Protein AF-A0A7V8YJ45-F1 (afdb_monomer)

Structure (mmCIF, N/CA/C/O backbone):
data_AF-A0A7V8YJ45-F1
#
_entry.id   AF-A0A7V8YJ45-F1
#
loop_
_atom_site.group_PDB
_atom_site.id
_atom_site.type_symbol
_atom_site.label_atom_id
_atom_site.label_alt_id
_atom_site.label_comp_id
_atom_site.label_asym_id
_atom_site.label_entity_id
_atom_site.label_seq_id
_atom_site.pdbx_PDB_ins_code
_atom_site.Cartn_x
_atom_site.Cartn_y
_atom_site.Cartn_z
_atom_site.occupancy
_atom_site.B_iso_or_equiv
_atom_site.auth_seq_id
_atom_site.auth_comp_id
_atom_site.auth_asym_id
_atom_site.auth_atom_id
_atom_site.pdbx_PDB_model_num
ATOM 1 N N . MET A 1 1 ? 11.024 1.599 3.384 1.00 46.81 1 MET A N 1
ATOM 2 C CA . MET A 1 1 ? 9.788 0.821 3.618 1.00 46.81 1 MET A CA 1
ATOM 3 C C . MET A 1 1 ? 9.767 0.438 5.081 1.00 46.81 1 MET A C 1
ATOM 5 O O . MET A 1 1 ? 10.777 -0.076 5.544 1.00 46.81 1 MET A O 1
ATOM 9 N N . LEU A 1 2 ? 8.683 0.721 5.809 1.00 51.19 2 LEU A N 1
ATOM 10 C CA . LEU A 1 2 ? 8.524 0.191 7.165 1.00 5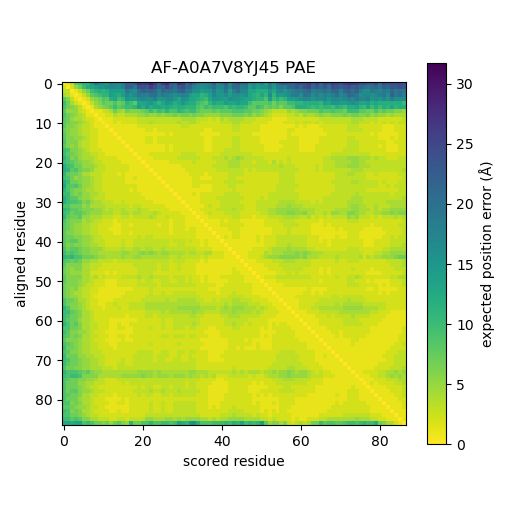1.19 2 LEU A CA 1
ATOM 11 C C . LEU A 1 2 ? 8.505 -1.338 7.046 1.00 51.19 2 LEU A C 1
ATOM 13 O O . LEU A 1 2 ? 7.697 -1.893 6.299 1.00 51.19 2 LEU A O 1
ATOM 17 N N . GLY A 1 3 ? 9.491 -1.981 7.669 1.00 53.50 3 GLY A N 1
ATOM 18 C CA . GLY A 1 3 ? 9.653 -3.429 7.671 1.00 53.50 3 GLY A CA 1
ATOM 19 C C . GLY A 1 3 ? 8.498 -4.136 8.394 1.00 53.50 3 GLY A C 1
ATOM 20 O O . GLY A 1 3 ? 7.479 -3.520 8.707 1.00 53.50 3 GLY A O 1
ATOM 21 N N . PRO A 1 4 ? 8.623 -5.441 8.670 1.00 57.28 4 PRO A N 1
ATOM 22 C CA . PRO A 1 4 ? 7.581 -6.204 9.362 1.00 57.28 4 PRO A CA 1
ATOM 23 C C . PRO A 1 4 ? 7.249 -5.677 10.773 1.00 57.28 4 PRO A C 1
ATOM 25 O O . PRO A 1 4 ? 6.179 -5.998 11.281 1.00 57.28 4 PRO A O 1
ATOM 28 N N . GLU A 1 5 ? 8.108 -4.842 11.366 1.00 66.75 5 GLU A N 1
ATOM 29 C CA . GLU A 1 5 ? 7.981 -4.310 12.726 1.00 66.75 5 GLU A CA 1
ATOM 30 C C . GLU A 1 5 ? 7.862 -2.773 12.719 1.00 66.75 5 GLU A C 1
ATOM 32 O O . GLU A 1 5 ? 8.872 -2.064 12.772 1.00 66.75 5 GLU A O 1
ATOM 37 N N . PRO A 1 6 ? 6.646 -2.213 12.605 1.00 71.12 6 PRO A N 1
ATOM 38 C CA . PRO A 1 6 ? 6.448 -0.777 12.758 1.00 71.12 6 PRO A CA 1
ATOM 39 C C . PRO A 1 6 ? 6.665 -0.351 14.218 1.00 71.12 6 PRO A C 1
ATOM 41 O O . PRO A 1 6 ? 6.234 -1.025 15.148 1.00 71.12 6 PRO A O 1
ATOM 44 N N . THR A 1 7 ? 7.271 0.819 14.431 1.00 83.00 7 THR A N 1
ATOM 45 C CA . THR A 1 7 ? 7.477 1.417 15.767 1.00 83.00 7 THR A CA 1
ATOM 46 C C . THR A 1 7 ? 6.220 2.093 16.334 1.00 83.00 7 THR A C 1
ATOM 48 O O . THR A 1 7 ? 6.288 2.791 17.344 1.00 83.00 7 THR A O 1
ATOM 51 N N . HIS A 1 8 ? 5.068 1.913 15.685 1.00 85.88 8 HIS A N 1
ATOM 52 C CA . HIS A 1 8 ? 3.792 2.529 16.033 1.00 85.88 8 HIS A CA 1
ATOM 53 C C . HIS A 1 8 ? 2.663 1.493 16.064 1.00 85.88 8 HIS A C 1
ATOM 55 O O . HIS A 1 8 ? 2.689 0.506 15.332 1.00 85.88 8 HIS A O 1
ATOM 61 N N . ALA A 1 9 ? 1.615 1.768 16.844 1.00 89.38 9 ALA A N 1
ATOM 62 C 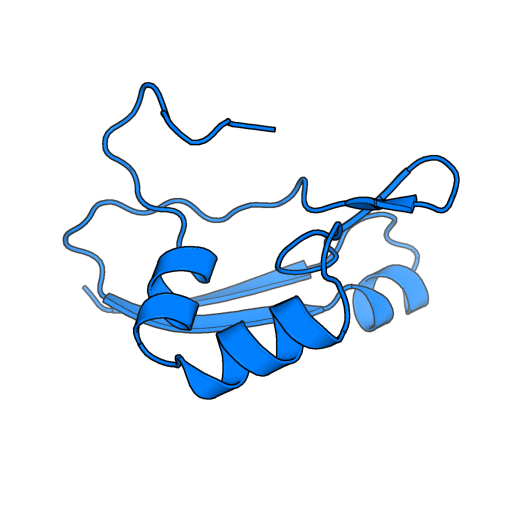CA . ALA A 1 9 ? 0.444 0.894 16.974 1.00 89.38 9 ALA A CA 1
ATOM 63 C C . ALA A 1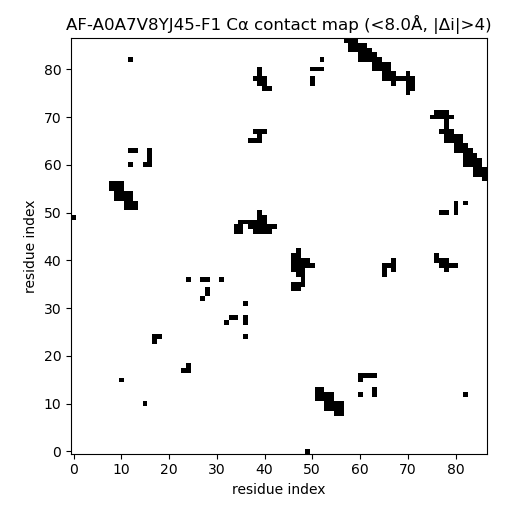 9 ? -0.551 0.976 15.794 1.00 89.38 9 ALA A C 1
ATOM 65 O O . ALA A 1 9 ? -1.580 0.304 15.809 1.00 89.38 9 ALA A O 1
ATOM 66 N N . LEU A 1 10 ? -0.276 1.811 14.785 1.00 92.56 10 LEU A N 1
ATOM 67 C CA . LEU A 1 10 ? -1.144 1.948 13.616 1.00 92.56 10 LEU A CA 1
ATOM 68 C C . LEU A 1 10 ? -1.041 0.734 12.685 1.00 92.56 10 LEU A C 1
ATOM 70 O O . LEU A 1 10 ? 0.038 0.166 12.494 1.00 92.56 10 LEU A O 1
ATOM 74 N N . ILE A 1 11 ? -2.158 0.389 12.050 1.00 92.25 11 ILE A N 1
ATOM 75 C CA . ILE A 1 11 ? -2.269 -0.703 11.083 1.00 92.25 11 ILE A CA 1
ATOM 76 C C . ILE A 1 11 ? -2.208 -0.181 9.645 1.00 92.25 11 ILE A C 1
ATOM 78 O O . ILE A 1 11 ? -2.749 0.879 9.336 1.00 92.25 11 ILE A O 1
ATOM 82 N N . ASP A 1 12 ? -1.569 -0.940 8.750 1.00 94.44 12 ASP A N 1
ATOM 83 C CA . ASP A 1 12 ? -1.617 -0.674 7.307 1.00 94.44 12 ASP A CA 1
ATOM 84 C C . ASP A 1 12 ? -3.015 -1.045 6.807 1.00 94.44 12 ASP A C 1
ATOM 86 O O . ASP A 1 12 ? -3.382 -2.227 6.766 1.00 94.44 12 ASP A O 1
ATOM 90 N N . VAL A 1 13 ? -3.787 -0.030 6.427 1.00 96.38 13 VAL A N 1
ATOM 91 C CA . VAL A 1 13 ? -5.191 -0.160 6.022 1.00 96.38 13 VAL A CA 1
ATOM 92 C C . VAL A 1 13 ? -5.348 -1.130 4.844 1.00 96.38 13 VAL A C 1
ATOM 94 O O . VAL A 1 13 ? -6.254 -1.965 4.839 1.00 96.38 13 VAL A O 1
ATOM 97 N N . PHE A 1 14 ? -4.420 -1.125 3.883 1.00 96.81 14 PHE A N 1
ATOM 98 C CA . PHE A 1 14 ? -4.479 -2.040 2.741 1.00 96.81 14 PHE A CA 1
ATOM 99 C C . PHE A 1 14 ? -4.155 -3.481 3.137 1.00 96.81 14 PHE A C 1
ATOM 101 O O . PHE A 1 14 ? -4.829 -4.418 2.706 1.00 96.81 14 PHE A O 1
ATOM 108 N N . ARG A 1 15 ? -3.156 -3.682 4.004 1.00 94.06 15 ARG A N 1
ATOM 109 C CA . ARG A 1 15 ? -2.851 -5.019 4.534 1.00 94.06 15 ARG A CA 1
ATOM 110 C C . ARG A 1 15 ? -4.045 -5.579 5.310 1.00 94.06 15 ARG A C 1
ATOM 112 O O . ARG A 1 15 ? -4.393 -6.742 5.111 1.00 94.06 15 ARG A O 1
ATOM 119 N N . ARG A 1 16 ? -4.707 -4.760 6.133 1.00 94.56 16 ARG A N 1
ATOM 120 C CA . ARG A 1 16 ? -5.929 -5.138 6.864 1.00 94.56 16 ARG A CA 1
ATOM 121 C C . ARG A 1 16 ? -7.066 -5.530 5.919 1.00 94.56 16 ARG A C 1
ATOM 123 O O . ARG A 1 16 ? -7.731 -6.540 6.148 1.00 94.56 16 ARG A O 1
ATOM 130 N N . HIS A 1 17 ? -7.261 -4.768 4.844 1.00 96.38 17 HIS A N 1
ATOM 131 C CA . HIS A 1 17 ? -8.253 -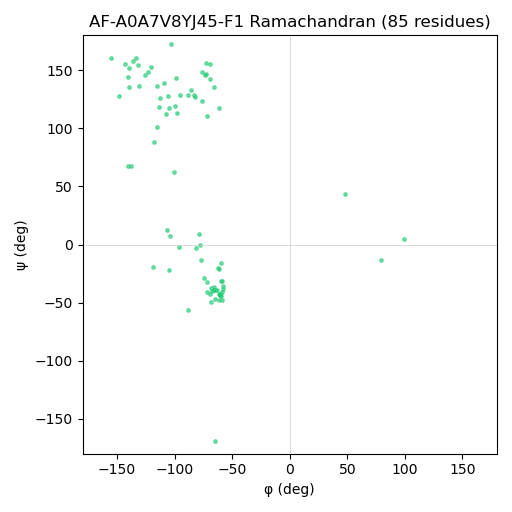5.064 3.811 1.00 96.38 17 HIS A CA 1
ATOM 132 C C . HIS A 1 17 ? -7.991 -6.415 3.118 1.00 96.38 17 HIS A C 1
ATOM 134 O O . HIS A 1 17 ? -8.928 -7.193 2.921 1.00 96.38 17 HIS A O 1
ATOM 140 N N . LEU A 1 18 ? -6.726 -6.724 2.803 1.00 95.69 18 LEU A N 1
ATOM 141 C CA . LEU A 1 18 ? -6.321 -7.987 2.171 1.00 95.69 18 LEU A CA 1
ATOM 142 C C . LEU A 1 18 ? -6.406 -9.197 3.110 1.00 95.69 18 LEU A C 1
ATOM 144 O O . LEU A 1 18 ? -6.733 -10.288 2.655 1.00 95.69 18 LEU A O 1
ATOM 148 N N . GLN A 1 19 ? -6.179 -9.025 4.416 1.00 92.94 19 GLN A N 1
ATOM 149 C CA . GLN A 1 19 ? -6.368 -10.104 5.400 1.00 92.94 19 GLN A CA 1
ATOM 150 C C . GLN A 1 19 ? -7.807 -10.640 5.411 1.00 92.94 19 GLN A C 1
ATOM 152 O O . GLN A 1 19 ? -8.020 -11.823 5.653 1.00 92.94 19 GLN A O 1
ATOM 157 N N . ARG A 1 20 ? -8.795 -9.782 5.123 1.00 94.12 20 ARG A N 1
ATOM 158 C CA . ARG A 1 20 ? -10.211 -10.164 4.987 1.00 94.12 20 ARG A CA 1
ATOM 159 C C . ARG A 1 20 ? -10.545 -10.750 3.598 1.00 94.12 20 ARG A C 1
ATOM 161 O O . ARG A 1 20 ? -11.687 -11.131 3.369 1.00 94.12 20 ARG A O 1
ATOM 168 N N . ARG A 1 21 ? -9.582 -10.804 2.665 1.00 95.81 21 ARG A N 1
ATOM 169 C CA . ARG A 1 21 ? -9.748 -11.222 1.256 1.00 95.81 21 ARG A CA 1
ATOM 170 C C . ARG A 1 21 ? -8.579 -12.113 0.797 1.00 95.81 21 ARG A C 1
ATOM 172 O O . ARG A 1 21 ? -7.793 -11.704 -0.068 1.00 95.81 21 ARG A O 1
ATOM 179 N N . PRO A 1 22 ? -8.450 -13.335 1.347 1.00 94.75 22 PRO A N 1
ATOM 180 C CA . PRO A 1 22 ? -7.299 -14.205 1.095 1.00 94.75 22 PRO A CA 1
ATOM 181 C C . PRO A 1 22 ? -7.094 -14.523 -0.393 1.00 94.75 22 PRO A C 1
ATOM 183 O O . PRO A 1 22 ? -5.957 -14.527 -0.856 1.00 94.75 22 PRO A O 1
ATOM 186 N N . ASP A 1 23 ? -8.165 -14.674 -1.176 1.00 97.31 23 ASP A N 1
ATOM 187 C CA . ASP A 1 23 ? -8.064 -14.947 -2.618 1.00 97.31 23 ASP A CA 1
ATOM 188 C C . ASP A 1 23 ? -7.456 -13.778 -3.402 1.00 97.31 23 ASP A C 1
ATOM 190 O O . ASP A 1 23 ? -6.713 -13.958 -4.367 1.00 97.31 23 ASP A O 1
ATOM 194 N N . GLN A 1 24 ? -7.765 -12.541 -3.006 1.00 95.50 24 GLN A N 1
ATOM 195 C CA . GLN A 1 24 ? -7.158 -11.358 -3.611 1.00 95.50 24 GLN A CA 1
ATOM 196 C C . GLN A 1 24 ? -5.681 -11.258 -3.234 1.00 95.50 24 GLN A C 1
ATOM 198 O O . GLN A 1 24 ? -4.852 -10.993 -4.103 1.00 95.50 24 GLN A O 1
ATOM 203 N N . PHE A 1 25 ? -5.349 -11.514 -1.968 1.00 95.56 25 PHE A N 1
ATOM 204 C CA . PHE A 1 25 ? -3.964 -11.563 -1.512 1.00 95.56 25 PHE A CA 1
ATOM 205 C C . PHE A 1 25 ? -3.156 -12.625 -2.273 1.00 95.56 25 PHE A C 1
ATOM 207 O O . PHE A 1 25 ? -2.089 -12.315 -2.799 1.00 95.56 25 PHE A O 1
ATOM 214 N N . ALA A 1 26 ? -3.693 -13.840 -2.413 1.00 95.88 26 ALA A N 1
ATOM 215 C CA . ALA A 1 26 ? -3.059 -14.931 -3.148 1.00 95.88 26 ALA A CA 1
ATOM 216 C C . ALA A 1 26 ? -2.833 -14.576 -4.624 1.00 95.88 26 ALA A C 1
ATOM 218 O O . ALA A 1 26 ? -1.744 -14.800 -5.149 1.00 95.88 26 ALA A O 1
ATOM 219 N N . ARG A 1 27 ? -3.817 -13.951 -5.288 1.00 97.19 27 ARG A N 1
ATOM 220 C CA . ARG A 1 27 ? -3.657 -13.459 -6.668 1.00 97.19 27 ARG A CA 1
ATOM 221 C C . ARG A 1 27 ? -2.537 -12.429 -6.787 1.00 97.19 27 ARG A C 1
ATOM 223 O O . ARG A 1 27 ? -1.729 -12.517 -7.706 1.00 97.19 27 ARG A O 1
ATOM 230 N N . ILE A 1 28 ? -2.470 -11.475 -5.859 1.00 95.31 28 ILE A N 1
ATOM 231 C CA . ILE A 1 28 ? -1.410 -10.460 -5.831 1.00 95.31 28 ILE A CA 1
ATOM 232 C C . ILE A 1 28 ? -0.041 -11.117 -5.647 1.00 95.31 28 ILE A C 1
ATOM 234 O O . ILE A 1 28 ? 0.876 -10.793 -6.398 1.00 95.31 28 ILE A O 1
ATOM 238 N N . ALA A 1 29 ? 0.086 -12.040 -4.691 1.00 94.25 29 ALA A N 1
ATOM 239 C CA . ALA A 1 29 ? 1.329 -12.757 -4.422 1.00 94.25 29 ALA A CA 1
ATOM 240 C C . ALA A 1 29 ? 1.768 -13.615 -5.621 1.00 94.25 29 ALA A C 1
ATOM 242 O O . ALA A 1 29 ? 2.944 -13.633 -5.957 1.00 94.25 29 ALA A O 1
ATOM 243 N N . ALA A 1 30 ? 0.834 -14.262 -6.324 1.00 96.56 30 ALA A N 1
ATOM 244 C CA . ALA A 1 30 ? 1.141 -15.033 -7.529 1.00 96.56 30 ALA A CA 1
ATOM 245 C C . ALA A 1 30 ? 1.604 -14.145 -8.699 1.00 96.56 30 ALA A C 1
ATOM 247 O O . ALA A 1 30 ? 2.523 -14.506 -9.427 1.00 96.56 30 ALA A O 1
ATOM 248 N N . GLN A 1 31 ? 0.987 -12.974 -8.881 1.00 95.56 31 GLN A N 1
ATOM 249 C CA . GLN A 1 31 ? 1.360 -12.025 -9.939 1.00 95.56 31 GLN A CA 1
ATOM 250 C C . GLN A 1 31 ? 2.666 -11.280 -9.638 1.00 95.56 31 GLN A C 1
ATOM 252 O O . GLN A 1 31 ? 3.350 -10.827 -10.555 1.00 95.56 31 GLN A O 1
ATOM 257 N N . ARG A 1 32 ? 2.980 -11.089 -8.354 1.00 93.44 32 ARG A N 1
ATOM 258 C CA . ARG A 1 32 ? 4.093 -10.271 -7.860 1.00 93.44 32 ARG A CA 1
ATOM 259 C C . ARG A 1 32 ? 4.758 -10.961 -6.660 1.00 93.44 32 ARG A C 1
ATOM 261 O O . ARG A 1 32 ? 4.666 -10.425 -5.557 1.00 93.44 32 ARG A O 1
ATOM 268 N N . PRO A 1 33 ? 5.430 -12.111 -6.854 1.00 92.94 33 PRO A N 1
ATOM 269 C CA . PRO A 1 33 ? 6.004 -12.889 -5.750 1.00 92.94 33 PRO A CA 1
ATOM 270 C C . PRO A 1 33 ? 7.016 -12.083 -4.928 1.00 92.94 33 PRO A C 1
ATOM 272 O O . PRO A 1 33 ? 6.960 -12.098 -3.703 1.00 92.94 33 PRO A O 1
ATOM 275 N N . ASP A 1 34 ? 7.850 -11.290 -5.605 1.00 92.25 34 ASP A N 1
ATOM 276 C CA . ASP A 1 34 ? 8.854 -10.413 -4.981 1.00 92.25 34 ASP A CA 1
ATOM 277 C C . ASP A 1 34 ? 8.466 -8.925 -5.051 1.00 92.25 34 ASP A C 1
ATOM 279 O O . ASP A 1 34 ? 9.294 -8.030 -4.867 1.00 92.25 34 ASP A O 1
ATOM 283 N N . GLY A 1 35 ? 7.210 -8.638 -5.403 1.00 92.75 35 GLY A N 1
ATOM 284 C CA . GLY A 1 35 ? 6.726 -7.283 -5.640 1.00 92.75 35 GLY A CA 1
ATOM 285 C C . GLY A 1 35 ? 5.892 -6.727 -4.485 1.00 92.75 35 GLY A C 1
ATOM 286 O O . GLY A 1 35 ? 5.543 -7.429 -3.536 1.00 92.75 35 GLY A O 1
ATOM 287 N N . PRO A 1 36 ? 5.540 -5.435 -4.545 1.00 95.56 36 PRO A N 1
ATOM 288 C CA . PRO A 1 36 ? 4.707 -4.834 -3.519 1.00 95.56 36 PRO A CA 1
ATOM 289 C C . PRO A 1 36 ? 3.250 -5.315 -3.619 1.00 95.56 36 PRO A C 1
ATOM 291 O O . PRO A 1 36 ? 2.756 -5.650 -4.698 1.00 95.56 36 PRO A O 1
ATOM 294 N N . LEU A 1 37 ? 2.520 -5.246 -2.498 1.00 95.25 37 LEU A N 1
ATOM 295 C CA . LEU A 1 37 ? 1.093 -5.605 -2.445 1.00 95.25 37 LEU A CA 1
ATOM 296 C C . LEU A 1 37 ? 0.226 -4.746 -3.385 1.00 95.25 37 LEU A C 1
ATOM 298 O O . LEU A 1 37 ? -0.779 -5.212 -3.916 1.00 95.25 37 LEU A O 1
ATOM 302 N N . ALA A 1 38 ? 0.622 -3.497 -3.606 1.00 96.94 38 ALA A N 1
ATOM 303 C CA . ALA A 1 38 ? 0.063 -2.601 -4.609 1.00 96.94 38 ALA A CA 1
ATOM 304 C C . ALA A 1 38 ? 1.189 -1.750 -5.193 1.00 96.94 38 ALA A C 1
ATOM 306 O O . ALA A 1 38 ? 2.205 -1.543 -4.535 1.00 96.94 38 ALA A O 1
ATOM 307 N N . VAL A 1 39 ? 1.026 -1.252 -6.414 1.00 97.50 39 VAL A N 1
ATOM 308 C CA . VAL A 1 39 ? 1.958 -0.263 -6.962 1.00 97.50 39 VAL A CA 1
ATOM 309 C C . VAL A 1 39 ? 1.445 1.104 -6.554 1.00 97.50 39 VAL A C 1
ATOM 311 O O . VAL A 1 39 ? 0.273 1.401 -6.755 1.00 97.50 39 VAL A O 1
ATOM 314 N N . SER A 1 40 ? 2.312 1.912 -5.962 1.00 97.75 40 SER A N 1
ATOM 315 C CA . SER A 1 40 ? 2.038 3.326 -5.734 1.00 97.75 40 SER A CA 1
ATOM 316 C C . SER A 1 40 ? 3.038 4.226 -6.450 1.00 97.75 40 SER A C 1
ATOM 318 O O . SER A 1 40 ? 2.748 5.382 -6.702 1.00 97.75 40 SER A O 1
ATOM 320 N N . ARG A 1 41 ? 4.198 3.685 -6.834 1.00 97.12 41 ARG A N 1
ATOM 321 C CA . ARG A 1 41 ? 5.235 4.388 -7.588 1.00 97.12 41 ARG A CA 1
ATOM 322 C C . ARG A 1 41 ? 6.093 3.400 -8.366 1.00 97.12 41 ARG A C 1
ATOM 324 O O . ARG A 1 41 ? 6.185 2.228 -7.997 1.00 97.12 41 ARG A O 1
ATOM 331 N N . ARG A 1 42 ? 6.798 3.874 -9.396 1.00 96.88 42 ARG A N 1
ATOM 332 C CA . ARG A 1 42 ? 7.916 3.146 -10.015 1.00 96.88 42 ARG A CA 1
ATOM 333 C C . ARG A 1 42 ? 9.231 3.868 -9.748 1.00 96.88 42 ARG A C 1
ATOM 335 O O . ARG A 1 42 ? 9.370 5.043 -10.059 1.00 96.88 42 ARG A O 1
ATOM 342 N N . VAL A 1 43 ? 10.210 3.161 -9.190 1.00 94.75 43 VAL A N 1
ATOM 343 C CA . VAL A 1 43 ? 11.554 3.689 -8.910 1.00 94.75 43 VAL A CA 1
ATOM 344 C C . VAL A 1 43 ? 12.547 2.965 -9.798 1.00 94.75 43 VAL A C 1
ATOM 346 O O . VAL A 1 43 ? 12.659 1.744 -9.718 1.00 94.75 43 VAL A O 1
ATOM 349 N N . ALA A 1 44 ? 13.237 3.704 -10.673 1.00 94.50 44 ALA A N 1
ATOM 350 C CA . ALA A 1 44 ? 14.110 3.118 -11.697 1.00 94.50 44 ALA A CA 1
ATOM 351 C C . ALA A 1 44 ? 13.409 1.973 -12.471 1.00 94.50 44 ALA A C 1
ATOM 353 O O . ALA A 1 44 ? 13.954 0.887 -12.654 1.00 94.50 44 ALA A O 1
ATOM 354 N N . GLY A 1 45 ? 12.138 2.191 -12.835 1.00 92.94 45 GLY A N 1
ATOM 355 C CA . GLY A 1 45 ? 11.286 1.219 -13.531 1.00 92.94 45 GLY A CA 1
ATOM 356 C C . GLY A 1 45 ? 10.673 0.116 -12.654 1.00 92.94 45 GLY A C 1
ATOM 357 O O . GLY A 1 45 ? 9.723 -0.541 -13.087 1.00 92.94 45 GLY A O 1
ATOM 358 N N . ARG A 1 46 ? 11.142 -0.072 -11.413 1.00 95.25 46 ARG A N 1
ATOM 359 C CA . ARG A 1 46 ? 10.664 -1.131 -10.510 1.00 95.25 46 ARG A CA 1
ATOM 360 C C . ARG A 1 46 ? 9.423 -0.692 -9.728 1.00 95.25 46 ARG A C 1
ATOM 362 O O . ARG A 1 46 ? 9.438 0.406 -9.171 1.00 95.25 46 ARG A O 1
ATOM 369 N N . PRO A 1 47 ? 8.366 -1.520 -9.647 1.00 95.94 47 PRO A N 1
ATOM 370 C CA . PRO A 1 47 ? 7.183 -1.195 -8.860 1.0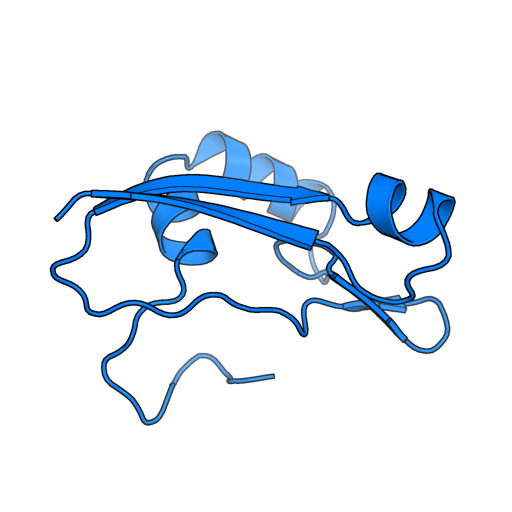0 95.94 47 PRO A CA 1
ATOM 371 C C . PRO A 1 47 ? 7.517 -1.142 -7.366 1.00 95.94 47 PRO A C 1
ATOM 373 O O . PRO A 1 47 ? 8.172 -2.034 -6.831 1.00 95.94 47 PRO A O 1
ATOM 376 N N . ALA A 1 48 ? 7.021 -0.115 -6.687 1.00 96.00 48 ALA A N 1
ATOM 377 C CA . ALA A 1 48 ? 7.145 0.079 -5.251 1.00 96.00 48 ALA A CA 1
ATOM 378 C C . ALA A 1 48 ? 5.807 0.541 -4.658 1.00 96.00 48 ALA A C 1
ATOM 380 O O . ALA A 1 48 ? 4.963 1.105 -5.357 1.00 96.00 48 ALA A O 1
ATOM 381 N N . ARG A 1 49 ? 5.631 0.317 -3.352 1.00 95.50 49 ARG A N 1
ATOM 382 C CA . ARG A 1 49 ? 4.552 0.906 -2.549 1.00 95.50 49 ARG A CA 1
ATOM 383 C C . ARG A 1 49 ? 5.180 1.824 -1.518 1.00 95.50 49 ARG A C 1
ATOM 385 O O . ARG A 1 49 ? 5.773 1.343 -0.557 1.00 95.50 49 ARG A O 1
ATOM 392 N N . HIS A 1 50 ? 5.139 3.116 -1.790 1.00 94.31 50 HIS A N 1
ATOM 393 C CA . HIS A 1 50 ? 5.632 4.165 -0.899 1.00 94.31 50 HIS A CA 1
ATOM 394 C C . HIS A 1 50 ? 4.496 4.913 -0.210 1.00 94.31 50 HIS A C 1
ATOM 396 O O . HIS A 1 50 ? 4.709 5.487 0.853 1.00 94.31 50 HIS A O 1
ATOM 402 N N . ASP A 1 51 ? 3.305 4.872 -0.798 1.00 95.81 51 ASP A N 1
ATOM 403 C CA . ASP A 1 51 ? 2.125 5.552 -0.290 1.00 95.81 51 ASP A CA 1
ATOM 404 C C . ASP A 1 51 ? 1.317 4.565 0.545 1.00 95.81 51 ASP A C 1
ATOM 406 O O . ASP A 1 51 ? 1.049 3.440 0.114 1.00 95.81 51 ASP A O 1
ATOM 410 N N . HIS A 1 52 ? 0.973 4.973 1.763 1.00 94.69 52 HIS A N 1
ATOM 411 C CA . HIS A 1 52 ? 0.274 4.148 2.740 1.00 94.69 52 HIS A CA 1
ATOM 412 C C . HIS A 1 52 ? -0.761 4.991 3.481 1.00 94.69 52 HIS A C 1
ATOM 414 O O . HIS A 1 52 ? -0.502 6.145 3.815 1.00 94.69 52 HIS A O 1
ATOM 420 N N . ILE A 1 53 ? -1.896 4.373 3.806 1.00 96.62 53 ILE A N 1
ATOM 421 C CA . ILE A 1 53 ? -2.843 4.891 4.792 1.00 96.62 53 ILE A CA 1
ATOM 422 C C . ILE A 1 53 ? -2.690 4.032 6.046 1.00 96.62 53 ILE A C 1
ATOM 424 O O . ILE A 1 53 ? -2.734 2.799 5.973 1.00 96.62 53 ILE A O 1
ATOM 428 N N . TRP A 1 54 ? -2.496 4.698 7.179 1.00 95.25 54 TRP A N 1
ATOM 429 C CA . TRP A 1 54 ? -2.372 4.078 8.492 1.00 95.25 54 TRP A CA 1
ATOM 430 C C . 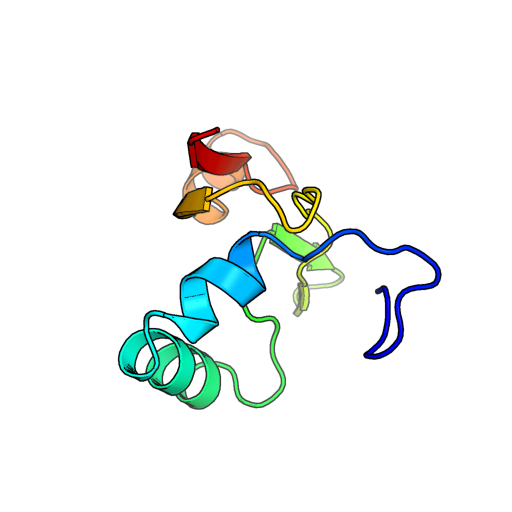TRP A 1 54 ? -3.540 4.523 9.366 1.00 95.25 54 TRP A C 1
ATOM 432 O O . TRP A 1 54 ? -3.886 5.702 9.367 1.00 95.25 54 TRP A O 1
ATOM 442 N N . ALA A 1 55 ? -4.135 3.589 10.101 1.00 95.44 55 ALA A N 1
ATOM 443 C CA . ALA A 1 55 ? -5.253 3.863 11.001 1.00 95.44 55 ALA A CA 1
ATOM 444 C C . ALA A 1 55 ? -5.028 3.199 12.360 1.00 95.44 55 ALA A C 1
ATOM 446 O O . ALA A 1 55 ? -4.215 2.279 12.484 1.00 95.44 55 ALA A O 1
ATOM 447 N N . THR A 1 56 ? -5.727 3.667 13.389 1.00 95.31 56 THR A N 1
ATOM 448 C CA . THR A 1 56 ? -5.769 2.967 14.674 1.00 95.31 56 THR A CA 1
ATOM 449 C C . THR A 1 56 ? -6.565 1.655 14.537 1.00 95.31 56 THR A C 1
ATOM 451 O O . THR A 1 56 ? -7.373 1.521 13.614 1.00 95.31 56 THR A O 1
ATOM 454 N N . PRO A 1 57 ? -6.320 0.642 15.391 1.00 93.06 57 PRO A N 1
ATOM 455 C CA . PRO A 1 57 ? -6.929 -0.685 15.233 1.00 93.06 57 PRO A CA 1
ATOM 456 C C . PRO A 1 57 ? -8.462 -0.736 15.334 1.00 93.06 57 PRO A C 1
ATOM 458 O O . PRO A 1 57 ? -9.057 -1.714 14.889 1.00 93.06 57 PRO A O 1
ATOM 461 N N . ASP A 1 58 ? -9.073 0.278 15.942 1.00 94.94 58 ASP A N 1
ATOM 462 C CA . ASP A 1 58 ? -10.516 0.455 16.129 1.00 94.94 58 ASP A CA 1
ATOM 463 C C . ASP A 1 58 ? -11.248 0.925 14.864 1.00 94.94 58 ASP A C 1
ATOM 465 O O . ASP A 1 58 ? -12.466 0.814 14.800 1.00 94.94 58 ASP A O 1
ATOM 469 N N . VAL A 1 59 ? -10.528 1.376 13.832 1.00 96.12 59 VAL A N 1
ATOM 470 C CA . VAL A 1 59 ? -11.132 1.782 12.557 1.00 96.12 59 VAL A CA 1
ATOM 471 C C . VAL A 1 59 ? -11.394 0.569 11.669 1.00 96.12 59 VAL A C 1
ATOM 473 O O . VAL A 1 59 ? -10.484 -0.198 11.326 1.00 96.12 59 VAL A O 1
ATOM 476 N N . ASP A 1 60 ? -12.634 0.436 11.207 1.00 95.94 60 ASP A N 1
ATOM 477 C CA . ASP A 1 60 ? -13.017 -0.601 10.264 1.00 95.94 60 ASP A CA 1
ATOM 478 C C . ASP A 1 60 ? -12.700 -0.210 8.820 1.00 95.94 60 ASP A C 1
ATOM 480 O O . ASP A 1 60 ? -13.079 0.848 8.324 1.00 95.94 60 ASP A O 1
ATOM 484 N N . VAL A 1 61 ? -12.013 -1.111 8.113 1.00 96.94 61 VAL A N 1
ATOM 485 C CA . VAL A 1 61 ? -11.643 -0.927 6.704 1.00 96.94 61 VAL A CA 1
ATOM 486 C C . VAL A 1 61 ? -12.636 -1.651 5.801 1.00 96.94 61 VAL A C 1
ATOM 488 O O . VAL A 1 61 ? -12.661 -2.891 5.782 1.00 96.94 61 VAL A O 1
ATOM 491 N N . LEU A 1 62 ? -13.411 -0.885 5.030 1.00 96.88 62 LEU A N 1
ATOM 492 C CA . LEU A 1 62 ? -14.431 -1.392 4.110 1.00 96.88 62 LEU A CA 1
ATOM 493 C C . LEU A 1 62 ? -13.826 -1.682 2.729 1.00 96.88 62 LEU A C 1
ATOM 495 O O . LEU A 1 62 ? -13.845 -2.832 2.267 1.00 96.88 62 LEU A O 1
ATOM 499 N N . ASP A 1 63 ? -13.206 -0.668 2.119 1.00 97.75 63 ASP A N 1
ATOM 500 C CA . ASP A 1 63 ? -12.569 -0.744 0.801 1.00 97.75 63 ASP A CA 1
ATOM 501 C C . ASP A 1 63 ? -11.240 0.013 0.743 1.00 97.75 63 ASP A C 1
ATOM 503 O O . ASP A 1 63 ? -11.028 0.959 1.499 1.00 97.75 63 ASP A O 1
ATOM 507 N N . VAL A 1 64 ? -10.331 -0.426 -0.134 1.00 98.00 64 VAL A N 1
ATOM 508 C CA . VAL A 1 64 ? -9.051 0.247 -0.387 1.00 98.00 64 VAL A CA 1
ATOM 509 C C . VAL A 1 64 ? -8.628 0.050 -1.838 1.00 98.00 64 VAL A C 1
ATOM 511 O O . VAL A 1 64 ? -8.505 -1.082 -2.311 1.00 98.00 64 VAL A O 1
ATOM 514 N N . ARG A 1 65 ? -8.311 1.145 -2.532 1.00 97.81 65 ARG A N 1
ATOM 515 C CA . ARG A 1 65 ? -7.909 1.142 -3.945 1.00 97.81 65 ARG A CA 1
ATOM 516 C C . ARG A 1 65 ? -6.638 1.954 -4.166 1.00 97.81 65 ARG A C 1
ATOM 518 O O . ARG A 1 65 ? -6.498 3.057 -3.648 1.00 97.81 65 ARG A O 1
ATOM 525 N N . TYR A 1 66 ? -5.730 1.395 -4.963 1.00 98.06 66 TYR A N 1
ATOM 526 C CA . TYR A 1 66 ? -4.550 2.086 -5.486 1.00 98.06 66 TYR A CA 1
ATOM 527 C C . TYR A 1 66 ? -4.780 2.350 -6.968 1.00 98.06 66 TYR A C 1
ATOM 529 O O . TYR A 1 66 ? -4.813 1.406 -7.756 1.00 98.06 66 TYR A O 1
ATOM 537 N N . LEU A 1 67 ? -4.926 3.620 -7.334 1.00 98.00 67 LEU A N 1
ATOM 538 C CA . LEU A 1 67 ? -5.182 4.063 -8.704 1.00 98.00 67 LEU A CA 1
ATOM 539 C C . LEU A 1 67 ? -3.882 4.574 -9.335 1.00 98.00 67 LEU A C 1
ATOM 541 O O . LEU A 1 67 ? -3.719 5.766 -9.594 1.00 98.00 67 LEU A O 1
ATOM 545 N N . TYR A 1 68 ? -2.893 3.682 -9.456 1.00 97.94 68 TYR A N 1
ATOM 546 C CA . TYR A 1 68 ? -1.571 4.047 -9.974 1.00 97.94 68 TYR A CA 1
ATOM 547 C C . TYR A 1 68 ? -1.616 4.397 -11.460 1.00 97.94 68 TYR A C 1
ATOM 549 O O . TYR A 1 68 ? -1.106 5.441 -11.853 1.00 97.94 68 TYR A O 1
ATOM 557 N N . GLU A 1 69 ? -2.236 3.544 -12.274 1.00 97.50 69 GLU A N 1
ATOM 558 C CA . GLU A 1 69 ? -2.266 3.731 -13.727 1.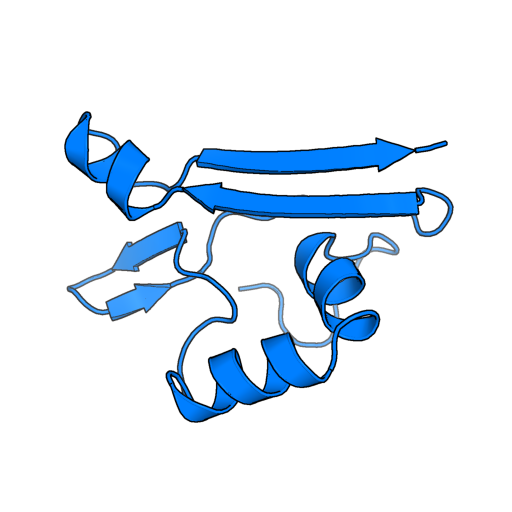00 97.50 69 GLU A CA 1
ATOM 559 C C . GLU A 1 69 ? -3.073 4.986 -14.097 1.00 97.50 69 GLU A C 1
ATOM 561 O O . GLU A 1 69 ? -2.648 5.778 -14.937 1.00 97.50 69 GLU A O 1
ATOM 566 N N . GLU A 1 70 ? -4.183 5.239 -13.401 1.00 98.19 70 GLU A N 1
ATOM 567 C CA . GLU A 1 70 ? -5.001 6.437 -13.577 1.00 98.19 70 GLU A CA 1
ATOM 568 C C . GLU A 1 70 ? -4.239 7.704 -13.179 1.00 98.19 70 GLU A C 1
ATOM 570 O O . GLU A 1 70 ? -4.228 8.672 -13.938 1.00 98.19 70 GLU A O 1
ATOM 575 N N . ALA A 1 71 ? -3.567 7.703 -12.024 1.00 97.75 71 ALA A N 1
ATOM 576 C CA . ALA A 1 71 ? -2.808 8.864 -11.567 1.00 97.75 71 ALA A CA 1
ATOM 577 C C . ALA A 1 71 ? -1.618 9.179 -12.489 1.00 97.75 71 ALA A C 1
ATOM 579 O O . ALA A 1 71 ? -1.366 10.342 -12.801 1.00 97.75 71 ALA A O 1
ATOM 580 N N . VAL A 1 72 ? -0.913 8.158 -12.986 1.00 97.38 72 VAL A N 1
ATOM 581 C CA . VAL A 1 72 ? 0.189 8.362 -13.938 1.00 97.38 72 VAL A CA 1
ATOM 582 C C . VAL A 1 72 ? -0.319 8.852 -15.288 1.00 97.38 72 VAL A C 1
ATOM 584 O O . VAL A 1 72 ? 0.300 9.732 -15.886 1.00 97.38 72 VAL A O 1
ATOM 587 N N . SER A 1 73 ? -1.475 8.364 -15.748 1.00 97.62 73 SER A N 1
ATOM 588 C CA . SER A 1 73 ? -2.084 8.836 -16.999 1.00 97.62 73 SER A CA 1
ATOM 589 C C . SER A 1 73 ? -2.445 10.329 -16.977 1.00 97.62 73 SER A C 1
ATOM 591 O O . SER A 1 73 ? -2.547 10.947 -18.034 1.00 97.62 73 SER A O 1
ATOM 593 N N . THR A 1 74 ? -2.588 10.923 -15.785 1.00 97.31 74 THR A N 1
ATOM 594 C CA . THR A 1 74 ? -2.875 12.352 -15.581 1.00 97.31 74 THR A CA 1
ATOM 595 C C . THR A 1 74 ? -1.656 13.170 -1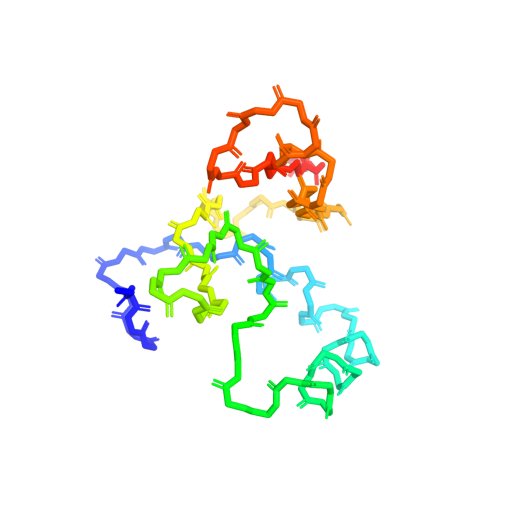5.138 1.00 97.31 74 THR A C 1
ATOM 597 O O . THR A 1 74 ? -1.789 14.360 -14.856 1.00 97.31 74 THR A O 1
ATOM 600 N N . GLY A 1 75 ? -0.457 12.573 -15.133 1.00 97.00 75 GLY A N 1
ATOM 601 C CA . GLY A 1 75 ? 0.815 13.266 -14.900 1.00 97.00 75 GLY A CA 1
ATOM 602 C C . GLY A 1 75 ? 1.383 13.167 -13.480 1.00 97.00 75 GLY A C 1
ATOM 603 O O . GLY A 1 75 ? 2.412 13.784 -13.211 1.00 97.00 75 GLY A O 1
ATOM 604 N N . SER A 1 76 ? 0.764 12.400 -12.579 1.00 97.50 76 SER A N 1
ATOM 605 C CA . SER A 1 76 ? 1.347 12.096 -11.263 1.00 97.50 76 SER A CA 1
ATOM 606 C C . SER A 1 76 ? 2.456 11.043 -11.379 1.00 97.50 76 SER A C 1
ATOM 608 O O . SER A 1 7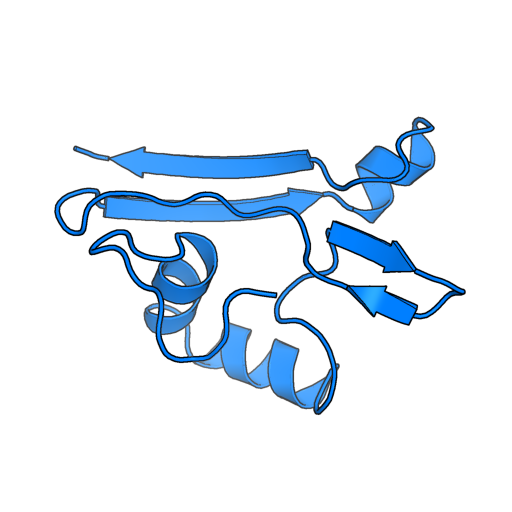6 ? 2.375 10.140 -12.206 1.00 97.50 76 SER A O 1
ATOM 610 N N . ASP A 1 77 ? 3.477 11.083 -10.521 1.00 96.88 77 ASP A N 1
ATOM 611 C CA . ASP A 1 77 ? 4.430 9.972 -10.364 1.00 96.88 77 ASP A CA 1
ATOM 612 C C . ASP A 1 77 ? 4.075 9.035 -9.190 1.00 96.88 77 ASP A C 1
ATOM 614 O O . ASP A 1 77 ? 4.736 8.009 -8.994 1.00 96.88 77 ASP A O 1
ATOM 618 N N . HIS A 1 78 ? 3.003 9.350 -8.455 1.00 98.25 78 HIS A N 1
ATOM 619 C CA . HIS A 1 78 ? 2.442 8.570 -7.350 1.00 98.25 78 HIS A CA 1
ATOM 620 C C . HIS A 1 78 ? 0.985 8.158 -7.608 1.00 98.25 78 HIS A C 1
ATOM 622 O O . HIS A 1 78 ? 0.240 8.851 -8.302 1.00 98.25 78 HIS A O 1
ATOM 628 N N . ALA A 1 79 ? 0.556 7.049 -7.006 1.00 97.88 79 ALA A N 1
ATOM 629 C CA . ALA A 1 79 ? -0.836 6.618 -7.023 1.00 97.88 79 ALA A CA 1
ATOM 630 C C . ALA A 1 79 ? -1.710 7.488 -6.121 1.00 97.88 79 ALA A C 1
ATOM 632 O O . ALA A 1 79 ? -1.314 7.872 -5.021 1.00 97.88 79 ALA A O 1
ATOM 633 N N . LEU A 1 80 ? -2.961 7.671 -6.540 1.00 97.75 80 LEU A N 1
ATOM 634 C CA . LEU A 1 80 ? -4.023 8.058 -5.623 1.00 97.75 80 LEU A CA 1
ATOM 635 C C . LEU A 1 80 ? -4.445 6.827 -4.807 1.00 97.75 80 LEU A C 1
ATOM 637 O O . LEU A 1 80 ? -4.820 5.798 -5.378 1.00 97.75 80 LEU A O 1
ATOM 641 N N . VAL A 1 81 ? -4.379 6.930 -3.478 1.00 98.19 81 VAL A N 1
ATOM 642 C CA . VAL A 1 81 ? -4.820 5.874 -2.556 1.00 98.19 81 VAL A CA 1
ATOM 643 C C . VAL A 1 81 ? -6.150 6.288 -1.941 1.00 98.19 81 VAL A C 1
ATOM 645 O O . VAL A 1 81 ? -6.226 7.292 -1.239 1.00 98.19 81 VAL A O 1
ATOM 648 N N . LEU A 1 82 ? -7.195 5.512 -2.210 1.00 98.38 82 LEU A N 1
ATOM 649 C CA . LEU A 1 82 ? -8.539 5.729 -1.681 1.00 98.38 82 LEU A CA 1
ATOM 650 C C . LEU A 1 82 ? -8.861 4.643 -0.661 1.00 98.38 82 LEU A C 1
ATOM 652 O O . LEU A 1 82 ? -8.541 3.475 -0.891 1.00 98.38 82 LEU A O 1
ATOM 656 N N . ALA A 1 83 ? -9.502 5.018 0.441 1.00 98.25 83 ALA A N 1
ATOM 657 C CA . ALA A 1 83 ? -9.989 4.077 1.436 1.00 98.25 83 ALA A CA 1
ATOM 658 C C . ALA A 1 83 ? -11.362 4.503 1.953 1.00 98.25 83 ALA A C 1
ATOM 660 O O . ALA A 1 83 ? -11.561 5.667 2.297 1.00 98.25 83 ALA A O 1
ATOM 661 N N . ASP A 1 84 ? -12.257 3.527 2.056 1.00 98.31 84 ASP A N 1
ATOM 662 C CA . ASP A 1 84 ? -13.554 3.678 2.700 1.00 98.31 84 ASP A CA 1
ATOM 663 C C . ASP A 1 84 ? -13.441 3.098 4.114 1.00 98.31 84 ASP A C 1
ATOM 665 O O . ASP A 1 84 ? -13.117 1.916 4.293 1.00 98.31 84 ASP A O 1
ATOM 669 N N . LEU A 1 85 ? -13.665 3.950 5.116 1.00 97.00 85 LEU A N 1
ATOM 670 C CA . LEU A 1 85 ? -13.444 3.657 6.531 1.00 97.00 85 LEU A CA 1
ATOM 671 C C . LEU A 1 85 ? -14.733 3.862 7.335 1.00 97.00 85 LEU A C 1
ATOM 673 O O . LEU A 1 85 ? -15.536 4.736 7.012 1.00 97.00 85 LEU A O 1
ATOM 677 N N . CYS A 1 86 ? -14.899 3.075 8.395 1.00 96.31 86 CYS A N 1
ATOM 678 C CA . CYS A 1 86 ? -15.982 3.199 9.368 1.00 96.31 86 CYS A CA 1
ATOM 679 C C . CYS A 1 86 ? -15.405 3.318 10.783 1.00 96.31 86 CYS A C 1
ATOM 681 O O . CYS A 1 86 ? -14.370 2.717 11.078 1.00 96.31 86 CYS A O 1
ATOM 683 N N . LEU A 1 87 ? -16.083 4.095 11.629 1.00 90.62 87 LEU A N 1
ATOM 684 C CA . LEU A 1 87 ? -15.808 4.236 13.062 1.00 90.62 87 LEU A CA 1
ATOM 685 C C . LEU A 1 87 ? -16.810 3.424 13.884 1.00 90.62 87 LEU A C 1
ATOM 687 O O . LEU A 1 87 ? -17.945 3.244 13.382 1.00 90.62 87 LEU A O 1
#

Radius of gyration: 13.3 Å; Cα contacts (8 Å, |Δi|>4): 132; chains: 1; bounding box: 30×28×34 Å

pLDDT: mean 92.98, std 10.15, range [46.81, 98.38]

Solvent-accessible surface area (backbone atoms only — not comparable to full-atom values): 5294 Å² total; per-residue (Å²): 125,85,59,99,73,64,98,57,85,55,39,53,47,60,60,57,47,33,71,79,33,59,70,59,43,50,51,43,41,71,78,28,75,93,48,50,94,48,52,22,30,63,60,96,84,41,67,32,56,82,75,81,60,71,40,57,84,81,52,44,65,78,47,69,46,66,38,28,69,64,26,40,76,74,72,40,76,47,33,50,76,47,71,44,74,46,122

Foldseek 3Di:
DQPPDDPDQWDFLVVVVVVVPVVLQVVQCVVCVPADSDFFAADVNHGDDPDTDIDHPPKDWDDWDWQRVVCVVVPDRGTDIDTDIDD

Nearest PDB structures (foldseek):
  2ei9-assembly1_A  TM=5.061E-01  e=1.356E+00  Bombyx mori

Mean predicted aligned error: 3.69 Å

Secondary structure (DSSP, 8-state):
---SS-SSS-EEHHHHHHHT-HHHHHHHHHH-TTS-SS-SEEETTEEE-----EE-TTSEEEEEEEEHHHHHHTT-SS-EEEEEEE-

Sequence (87 aa):
MLGPEPTHALIDVFRRHLQRRPDQFARIAAQRPDGPLAVSRRVAGRPARHDHIWATPDVDVLDVRYLYEEAVSTGSDHALVLADLCL

=== Feature glossary ===
The record interleaves many kinds of information about one protein. Here is each kind framed as the question it answers.

Q: Are the domains correctly placed relative to each other?
A: Predicted aligned error is AlphaFold's pairwise confidence. Unlike pLDDT (per-residue), PAE is per-residue-pair and captures whether two parts of the structure are correctly placed relative to each other. Units are ångströms of expected positional error.

Q: Which residues are in helices, strands, or loops?
A: Eight-state secondary structure (DSSP): H is the canonical α-helix, G the tighter 3₁₀-helix, I the wider π-helix; E/B are β-structure, T and S are turns and bends, and '-' is everything else. DSSP derives these from the pattern of main-chain N–H···O=C hydrogen bonds, not from the sequence.

Q: What if only a Cα trace is available?
A: P-SEA three-state annotation labels each residue as helix, strand, or coil based purely on the geometry of the Cα trace. It serves as a fallback when the full backbone (and thus DSSP) is unavailable.

Q: What are the backbone torsion angles?
A: φ (phi) and ψ (psi) are the two rotatable backbone dihedrals per residue: φ is the C(i-1)–N–Cα–C torsion, ψ is the N–Cα–C–N(i+1) torsion, both in degrees on (−180°, 180°]. α-helical residues cluster near (−60°, −45°); β-strand residues near (−120°, +130°). A Ramachandran plot is simply a scatter of (φ, ψ) for every residue.

Q: What known structures does this most resemble?
A: Structural nearest neighbors (via Foldseek easy-search vs the PDB). Reported per hit: target PDB id, E-value, and alignment TM-score. A TM-score above ~0.5 is the conventional threshold for 'same fold'.

Q: What family and function is it annotated with?
A: Database cross-references. InterPro integrates a dozen domain/family signature databases into unified entries with residue-range hits. GO terms attach function/process/location labels with evidence codes. CATH codes position the fold in a four-level structural taxonomy. Organism is the NCBI-taxonomy species name.

Q: Which residues are buried vs exposed?
A: Solvent accessibility: the surface area of each residue that a 1.4 Å water probe can touch, in Å². When only backbone atoms are present the absolute values are lower than full-atom SASA (side chains contribute most of the area) and are flagged as backbone-only.

Q: What do the diagnostic plots show?
A: Three diagnostic plots accompany the record. The Cα contact map visualizes the tertiary structure as a 2D adjacency matrix (8 Å cutoff, sequence-local contacts suppressed). The Ramachandran plot shows the distribution of backbone (φ, ψ) torsions, with points in the α and β basins reflecting secondary structure content. The PAE plot shows AlphaFold's inter-residue confidence as a color matrix.

Q: What is the amino-acid chain?
A: The amino-acid sequence is the protein's primary structure: the linear order of residues from the N-terminus to the C-terminus, written in one-letter code. Everything else here — the 3D coordinates, the secondary structure, the domain annotations — is ultimately a consequence of this string.

Q: What do the rendered images show?
A: The six renders are orthographic views along the three Cartesian axes in both directions. Representation (cartoon, sticks, or surface) and color scheme (sequence-rainbow or by-chain) vary across proteins so the training set covers all the common visualization conventions.

Q: Where is each backbone atom in 3D?
A: The mmCIF table is the protein's shape written out atom by atom. For each backbone N, Cα, C, and carbonyl O, it records an (x, y, z) coordinate triple in Å plus the residue type, chain letter, and residue number.

Q: How mobile is each atom in the crystal?
A: For experimental (PDB) structures, the B-factor (temperature factor) quantifies the positional spread of each atom in the crystal — a combination of thermal vibration and static disorder — in units of Å². High B-factors mark flexible loops or poorly resolved regions; low B-factors mark the rigid, well-ordered core.

Q: How big and how compact is the whole molecule?
A: Three whole-structure scalars: the radius of gyration (RMS distance of Cα from centroid, in Å), the count of Cα–Cα contacts (pairs closer than 8 Å and separated by more than four residues in sequence — i.e. tertiary, not local, contacts), and the bounding-box dimensions. Together they distinguish compact globular folds from extended fibres or disordered chains.

Q: What does the local fold look like, residue by residue?
A: A 3Di character summarizes, for each residue, the relative orientation of the Cα frame of its nearest spatial neighbor. Because it encodes fold topology rather than chemistry, 3Di alignments detect remote structural similarity that sequence alignment misses.

Q: How confident is the AlphaFold model at each residue?
A: For AlphaFold models, the B-factor field carries pLDDT — the model's own estimate of local accuracy on a 0–100 scale. Regions with pLDDT<50 should be treated as essentially unmodeled; they often correspond to intrinsically disordered segments.